Protein AF-A0A6M6E673-F1 (afdb_monomer_lite)

Sequence (115 aa):
MIELLLLYKWWIIGICEATAWIATYFMFRAKIVLKSNVKFRLFGAIAGITGYGPHFGLGIYNYFETQKIDLFLIVIAVILVIGVIFWRQIEGLIEALVNKMHNKKLKKNFYLKKK

Secondary structure (DSSP, 8-state):
-HHHHHHTHHHHHHHHHHHHHHHHHHHHHHHHTS--HHHHHHHHHHHHHHHHHHHHHHHHHHHHHH----HHHHHHHHHHHHHHHHHHHHHHHHHHHHHHHHHHHHHHHHHHHT-

Foldseek 3Di:
DVVVCVVCLVVLQVVLQVLLVVLVVQLLCCCQPVVDPVSNVVSNVSSLCSNLVSVLVVQVVVCVVPVDRDPSNVVSVVVVVCCVVCVVVVSVVSNVVSVVVVVVVVVVVVVVVVD

Structure (mmCIF, N/CA/C/O backbone):
data_AF-A0A6M6E673-F1
#
_entry.id   AF-A0A6M6E673-F1
#
loop_
_atom_site.group_PDB
_atom_site.id
_atom_site.type_symbol
_atom_site.label_atom_id
_atom_site.label_alt_id
_atom_site.label_comp_id
_atom_site.label_asym_id
_atom_site.label_entity_id
_atom_site.label_seq_id
_atom_site.pdbx_PDB_ins_code
_atom_site.Cartn_x
_atom_site.Cartn_y
_atom_site.Cartn_z
_atom_site.occupancy
_atom_site.B_iso_or_equiv
_atom_site.auth_seq_id
_atom_site.auth_comp_id
_atom_site.auth_asym_id
_atom_site.auth_atom_id
_atom_site.pdbx_PDB_model_num
ATOM 1 N N . MET A 1 1 ? -17.699 -17.681 18.443 1.00 54.38 1 MET A N 1
ATOM 2 C CA . MET A 1 1 ? -17.059 -17.415 17.127 1.00 54.38 1 MET A CA 1
ATOM 3 C C . MET A 1 1 ? -16.312 -16.079 17.124 1.00 54.38 1 MET A C 1
ATOM 5 O O . MET A 1 1 ? -15.139 -16.073 16.785 1.00 54.38 1 MET A O 1
ATOM 9 N N . ILE A 1 2 ? -16.937 -14.980 17.571 1.00 61.59 2 ILE A N 1
ATOM 10 C CA . ILE A 1 2 ? -16.304 -13.647 17.683 1.00 61.59 2 ILE A CA 1
ATOM 11 C C . ILE A 1 2 ? -15.242 -13.595 18.804 1.00 61.59 2 ILE A C 1
ATOM 13 O O . ILE A 1 2 ? -14.181 -13.009 18.614 1.00 61.59 2 ILE A O 1
ATOM 17 N N . GLU A 1 3 ? -15.459 -14.295 19.923 1.00 60.56 3 GLU A N 1
ATOM 18 C CA . GLU A 1 3 ? -14.491 -14.372 21.037 1.00 60.56 3 GLU A CA 1
ATOM 19 C C . GLU A 1 3 ? -13.143 -15.001 20.643 1.00 60.56 3 GLU A C 1
ATOM 21 O O . GLU A 1 3 ? -12.090 -14.529 21.061 1.00 60.56 3 GLU A O 1
ATOM 26 N N . LEU A 1 4 ? -13.157 -16.017 19.772 1.00 61.19 4 LEU A N 1
ATOM 27 C CA . LEU A 1 4 ? -11.944 -16.624 19.208 1.00 61.19 4 LEU A CA 1
ATOM 28 C C . LEU A 1 4 ? -11.170 -15.628 18.329 1.00 61.19 4 LEU A C 1
ATOM 30 O O . LEU A 1 4 ? -9.941 -15.597 18.355 1.00 61.19 4 LEU A O 1
ATOM 34 N N . LEU A 1 5 ? -11.887 -14.785 17.580 1.00 61.50 5 LEU A N 1
ATOM 35 C CA . LEU A 1 5 ? -11.299 -13.749 16.730 1.00 61.50 5 LEU A CA 1
ATOM 36 C C . LEU A 1 5 ? -10.634 -12.641 17.563 1.00 61.50 5 LEU A C 1
ATOM 38 O O . LEU A 1 5 ? -9.570 -12.148 17.197 1.00 61.50 5 LEU A O 1
ATOM 42 N N . LEU A 1 6 ? -11.236 -12.282 18.701 1.00 67.62 6 LEU A N 1
ATOM 43 C CA . LEU A 1 6 ? -10.677 -11.330 19.665 1.00 67.62 6 LEU A CA 1
ATOM 44 C C . LEU A 1 6 ? -9.455 -11.894 20.399 1.00 67.62 6 LEU A C 1
ATOM 46 O O . LEU A 1 6 ? -8.481 -11.166 20.587 1.00 67.62 6 LEU A O 1
ATOM 50 N N . LEU A 1 7 ? -9.467 -13.184 20.749 1.00 76.00 7 LEU A N 1
ATOM 51 C CA . LEU A 1 7 ? -8.357 -13.852 21.436 1.00 76.00 7 LEU A CA 1
ATOM 52 C C . LEU A 1 7 ? -7.082 -13.883 20.579 1.00 76.00 7 LEU A C 1
ATOM 54 O O . LEU A 1 7 ? -5.990 -13.586 21.060 1.00 76.00 7 LEU A O 1
ATOM 58 N N . TYR A 1 8 ? -7.224 -14.194 19.289 1.00 81.12 8 TYR A N 1
ATOM 59 C CA . TYR A 1 8 ? -6.104 -14.269 18.344 1.00 81.12 8 TYR A CA 1
ATOM 60 C C . TYR A 1 8 ? -5.887 -12.986 17.538 1.00 81.12 8 TYR A C 1
ATOM 62 O O . TYR A 1 8 ? -5.044 -12.962 16.643 1.00 81.12 8 TYR A O 1
ATOM 70 N N . LYS A 1 9 ? -6.596 -11.900 17.862 1.00 79.06 9 LYS A N 1
ATOM 71 C CA . LYS A 1 9 ? -6.546 -10.616 17.146 1.00 79.06 9 LYS A CA 1
ATOM 72 C C . LYS A 1 9 ? -5.117 -10.158 16.849 1.00 79.06 9 LYS A C 1
ATOM 74 O O . LYS A 1 9 ? -4.798 -9.847 15.707 1.00 79.06 9 LYS A O 1
ATOM 79 N N . TRP A 1 10 ? -4.242 -10.164 17.851 1.00 82.75 10 TRP A N 1
ATOM 80 C CA . TRP A 1 10 ? -2.848 -9.734 17.698 1.00 82.75 10 TRP A CA 1
ATOM 81 C C . TRP A 1 10 ? -2.027 -10.651 16.788 1.00 82.75 10 TRP A C 1
ATOM 83 O O . TRP A 1 10 ? -1.201 -10.166 16.019 1.00 82.75 10 TRP A O 1
ATOM 93 N N . TRP A 1 11 ? -2.292 -11.958 16.821 1.00 86.25 11 TRP A N 1
ATOM 94 C CA . TRP A 1 11 ? -1.652 -12.931 15.936 1.00 86.25 11 TRP A CA 1
ATOM 95 C C . TRP A 1 11 ? -2.094 -12.750 14.487 1.00 86.25 11 TRP A C 1
ATOM 97 O O . TRP A 1 11 ? -1.257 -12.760 13.589 1.00 86.25 11 TRP A O 1
ATOM 107 N N . ILE A 1 12 ? -3.391 -12.525 14.258 1.00 85.31 12 ILE A N 1
ATOM 108 C CA . ILE A 1 12 ? -3.941 -12.267 12.922 1.00 85.31 12 ILE A CA 1
ATOM 109 C C . ILE A 1 12 ? -3.324 -10.992 12.343 1.00 85.31 12 ILE A C 1
ATOM 111 O O . ILE A 1 12 ? -2.818 -11.021 11.225 1.00 85.31 12 ILE A O 1
ATOM 115 N N . ILE A 1 13 ? -3.290 -9.904 13.122 1.00 86.94 13 ILE A N 1
ATOM 116 C CA . ILE A 1 13 ? -2.627 -8.657 12.716 1.00 86.94 13 ILE A CA 1
ATOM 117 C C . ILE A 1 13 ? -1.154 -8.921 12.398 1.00 86.94 13 ILE A C 1
ATOM 119 O O . ILE A 1 13 ? -0.690 -8.532 11.333 1.00 86.94 13 ILE A O 1
ATOM 123 N N . GLY A 1 14 ? -0.427 -9.612 13.280 1.00 86.81 14 GLY A N 1
ATOM 124 C CA . GLY A 1 14 ? 0.998 -9.886 13.091 1.00 86.81 14 GLY A CA 1
ATOM 125 C C . GLY A 1 14 ? 1.298 -10.690 11.823 1.00 86.81 14 GLY A C 1
ATOM 126 O O . GLY A 1 14 ? 2.225 -10.358 11.086 1.00 86.81 14 GLY A O 1
ATOM 127 N N . ILE A 1 15 ? 0.494 -11.714 11.523 1.00 90.19 15 ILE A N 1
ATOM 128 C CA . ILE A 1 15 ? 0.641 -12.527 10.306 1.00 90.19 15 ILE A CA 1
ATOM 129 C C . ILE A 1 15 ? 0.298 -11.707 9.060 1.00 90.19 15 ILE A C 1
ATOM 131 O O . ILE A 1 15 ? 1.014 -11.771 8.057 1.00 90.19 15 ILE A O 1
ATOM 135 N N . CYS A 1 16 ? -0.783 -10.931 9.106 1.00 89.56 16 CYS A N 1
ATOM 136 C CA . CYS A 1 16 ? -1.178 -10.064 8.004 1.00 89.56 16 CYS A CA 1
ATOM 137 C C . CYS A 1 16 ? -0.124 -8.988 7.715 1.00 89.56 16 CYS A C 1
ATOM 139 O O . CYS A 1 16 ? 0.215 -8.775 6.552 1.00 89.56 16 CYS A O 1
ATOM 141 N N . GLU A 1 17 ? 0.458 -8.398 8.756 1.00 91.12 17 GLU A N 1
ATOM 142 C CA . GLU A 1 17 ? 1.535 -7.417 8.655 1.00 91.12 17 GLU A CA 1
ATOM 143 C C . GLU A 1 17 ? 2.793 -8.056 8.056 1.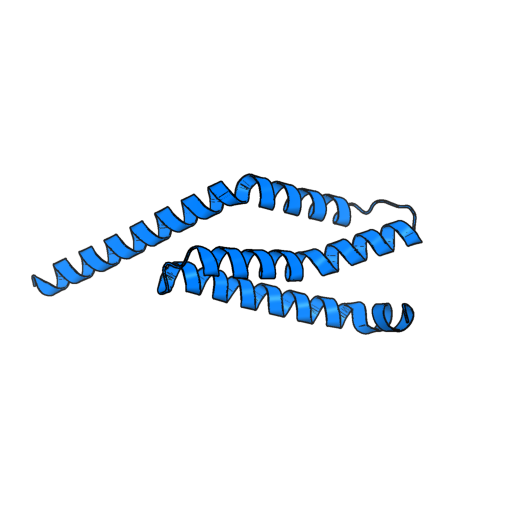00 91.12 17 GLU A C 1
ATOM 145 O O . GLU A 1 17 ? 3.324 -7.576 7.056 1.00 91.12 17 GLU A O 1
ATOM 150 N N . ALA A 1 18 ? 3.226 -9.210 8.574 1.00 93.06 18 ALA A N 1
ATOM 151 C CA . ALA A 1 18 ? 4.349 -9.956 8.006 1.00 93.06 18 ALA A CA 1
ATOM 152 C C . ALA A 1 18 ? 4.120 -10.283 6.518 1.00 93.06 18 ALA A C 1
ATOM 154 O O . ALA A 1 18 ? 5.014 -10.114 5.687 1.00 93.06 18 ALA A O 1
ATOM 155 N N . THR A 1 19 ? 2.898 -10.682 6.161 1.00 91.69 19 THR A N 1
ATOM 156 C CA . THR A 1 19 ? 2.509 -10.951 4.771 1.00 91.69 19 THR A CA 1
ATOM 157 C C . THR A 1 19 ? 2.542 -9.680 3.920 1.00 91.69 19 THR A C 1
ATOM 159 O O . THR A 1 19 ? 3.016 -9.725 2.784 1.00 91.69 19 THR A O 1
ATOM 162 N N . ALA A 1 20 ? 2.114 -8.536 4.460 1.00 92.06 20 ALA A N 1
ATOM 163 C CA . ALA A 1 20 ? 2.167 -7.245 3.781 1.00 92.06 20 ALA A CA 1
ATOM 164 C C . ALA A 1 20 ? 3.612 -6.806 3.496 1.00 92.06 20 ALA A C 1
ATOM 166 O O . ALA A 1 20 ? 3.920 -6.375 2.380 1.00 92.06 20 ALA A O 1
ATOM 167 N N . TRP A 1 21 ? 4.526 -6.989 4.452 1.00 94.56 21 TRP A N 1
ATOM 168 C CA . TRP A 1 21 ? 5.956 -6.726 4.258 1.00 94.56 21 TRP A CA 1
ATOM 169 C C . TRP A 1 21 ? 6.571 -7.636 3.194 1.00 94.56 21 TRP A C 1
ATOM 171 O O . TRP A 1 21 ? 7.289 -7.164 2.307 1.00 94.56 21 TRP A O 1
ATOM 181 N N . ILE A 1 22 ? 6.239 -8.928 3.220 1.00 94.19 22 ILE A N 1
ATOM 182 C CA . ILE A 1 22 ? 6.684 -9.890 2.207 1.00 94.19 22 ILE A CA 1
ATOM 183 C C . ILE A 1 22 ? 6.153 -9.495 0.820 1.00 94.19 22 ILE A C 1
ATOM 185 O O . ILE A 1 22 ? 6.920 -9.429 -0.144 1.00 94.19 22 ILE A O 1
ATOM 189 N N . ALA A 1 23 ? 4.865 -9.171 0.705 1.00 91.38 23 ALA A N 1
ATOM 190 C CA . ALA A 1 23 ? 4.256 -8.718 -0.543 1.00 91.38 23 ALA A CA 1
ATOM 191 C C . ALA A 1 23 ? 4.905 -7.421 -1.053 1.00 91.38 23 ALA A C 1
ATOM 193 O O . ALA A 1 23 ? 5.205 -7.315 -2.241 1.00 91.38 23 ALA A O 1
ATOM 194 N N . THR A 1 24 ? 5.220 -6.478 -0.163 1.00 92.25 24 THR A N 1
ATOM 195 C CA . THR A 1 24 ? 5.931 -5.233 -0.496 1.00 92.25 24 THR A CA 1
ATOM 196 C C . THR A 1 24 ? 7.319 -5.519 -1.068 1.00 92.25 24 THR A C 1
ATOM 198 O O . THR A 1 24 ? 7.699 -4.968 -2.105 1.00 92.25 24 THR A O 1
ATOM 201 N N . TYR A 1 25 ? 8.067 -6.442 -0.461 1.00 92.81 25 TYR A N 1
ATOM 202 C CA . TYR A 1 25 ? 9.351 -6.885 -0.999 1.00 92.81 25 TYR A CA 1
ATOM 203 C C . TYR A 1 25 ? 9.204 -7.485 -2.408 1.00 92.81 25 TYR A C 1
ATOM 205 O O . TYR A 1 25 ? 9.936 -7.107 -3.331 1.00 92.81 25 TYR A O 1
ATOM 213 N N . PHE A 1 26 ? 8.230 -8.378 -2.616 1.00 91.19 26 PHE A N 1
ATOM 214 C CA . PHE A 1 26 ? 7.974 -8.980 -3.928 1.00 91.19 26 PHE A CA 1
ATOM 215 C C . PHE A 1 26 ? 7.488 -7.972 -4.969 1.00 91.19 26 PHE A C 1
ATOM 217 O O . PHE A 1 26 ? 7.893 -8.067 -6.129 1.00 91.19 26 PHE A O 1
ATOM 224 N N . MET A 1 27 ? 6.694 -6.980 -4.565 1.00 91.31 27 MET A N 1
ATOM 225 C CA . MET A 1 27 ? 6.270 -5.862 -5.401 1.00 91.31 27 MET A CA 1
ATOM 226 C C . MET A 1 27 ? 7.496 -5.134 -5.969 1.00 91.31 27 MET A C 1
ATOM 228 O O . MET A 1 27 ? 7.665 -5.053 -7.191 1.00 91.31 27 MET A O 1
ATOM 232 N N . PHE A 1 28 ? 8.405 -4.669 -5.106 1.00 89.00 28 PHE A N 1
ATOM 233 C CA . PHE A 1 28 ? 9.616 -3.976 -5.555 1.00 89.00 28 PHE A CA 1
ATOM 234 C C . PHE A 1 28 ? 10.538 -4.884 -6.368 1.00 89.00 28 PHE A C 1
ATOM 236 O O . PHE A 1 28 ? 11.051 -4.466 -7.410 1.00 89.00 28 PHE A O 1
ATOM 243 N N . ARG A 1 29 ? 10.701 -6.150 -5.968 1.00 88.75 29 ARG A N 1
ATOM 244 C CA . ARG A 1 29 ? 11.488 -7.130 -6.728 1.00 88.75 29 ARG A CA 1
ATOM 245 C C . ARG A 1 29 ? 10.921 -7.338 -8.132 1.00 88.75 29 ARG A C 1
ATOM 247 O O . ARG A 1 29 ? 11.682 -7.376 -9.098 1.00 88.75 29 ARG A O 1
ATOM 254 N N . ALA A 1 30 ? 9.601 -7.417 -8.275 1.00 88.25 30 ALA A N 1
ATOM 255 C CA . ALA A 1 30 ? 8.942 -7.573 -9.566 1.00 88.25 30 ALA A CA 1
ATOM 256 C C . ALA A 1 30 ? 9.157 -6.365 -10.487 1.00 88.25 30 ALA A C 1
ATOM 258 O O . ALA A 1 30 ? 9.394 -6.542 -11.684 1.00 88.25 30 ALA A O 1
ATOM 259 N N . LYS A 1 31 ? 9.135 -5.145 -9.950 1.00 86.44 31 LYS A N 1
ATOM 260 C CA . LYS A 1 31 ? 9.346 -3.939 -10.759 1.00 86.44 31 LYS A CA 1
ATOM 261 C C . LYS A 1 31 ? 10.818 -3.717 -11.106 1.00 86.44 31 LYS A C 1
ATOM 263 O O . LYS A 1 31 ? 11.128 -3.428 -12.257 1.00 86.44 31 LYS A O 1
ATOM 268 N N . ILE A 1 32 ? 11.727 -3.897 -10.147 1.00 85.62 32 ILE A N 1
ATOM 269 C CA . ILE A 1 32 ? 13.162 -3.634 -10.335 1.00 85.62 32 ILE A CA 1
ATOM 270 C C . ILE A 1 32 ? 13.831 -4.731 -11.174 1.00 85.62 32 ILE A C 1
ATOM 272 O O . ILE A 1 32 ? 14.628 -4.423 -12.060 1.00 85.62 32 ILE A O 1
ATOM 276 N N . VAL A 1 33 ? 13.528 -6.004 -10.899 1.00 84.25 33 VAL A N 1
ATOM 277 C CA . VAL A 1 33 ? 14.211 -7.149 -11.529 1.00 84.25 33 VAL A CA 1
ATOM 278 C C . VAL A 1 33 ? 13.458 -7.639 -12.760 1.00 84.25 33 VAL A C 1
ATOM 280 O O . VAL A 1 33 ? 14.059 -7.826 -13.812 1.00 84.25 33 VAL A O 1
ATOM 283 N N . LEU A 1 34 ? 12.144 -7.844 -12.636 1.00 80.69 34 LEU A N 1
ATOM 284 C CA . LEU A 1 34 ? 11.331 -8.483 -13.678 1.00 80.69 34 LEU A CA 1
ATOM 285 C C . LEU A 1 34 ? 10.672 -7.477 -14.637 1.00 80.69 34 LEU A C 1
ATOM 287 O O . LEU A 1 34 ? 10.068 -7.906 -15.615 1.00 80.69 34 LEU A O 1
ATOM 291 N N . LYS A 1 35 ? 10.745 -6.164 -14.354 1.00 81.81 35 LYS A N 1
ATOM 292 C CA . LYS A 1 35 ? 10.057 -5.083 -15.093 1.00 81.81 35 LYS A CA 1
ATOM 293 C C . LYS A 1 35 ? 8.565 -5.356 -15.344 1.00 81.81 35 LYS A C 1
ATOM 295 O O . LYS A 1 35 ? 7.991 -4.874 -16.315 1.00 81.81 35 LYS A O 1
ATOM 300 N N . SER A 1 36 ? 7.920 -6.145 -14.483 1.00 82.00 36 SER A N 1
ATOM 301 C CA . SER A 1 36 ? 6.528 -6.546 -14.692 1.00 82.00 36 SER A CA 1
ATOM 302 C C . SER A 1 36 ? 5.578 -5.613 -13.952 1.00 82.00 36 SER A C 1
ATOM 304 O O . SER A 1 36 ? 5.477 -5.659 -12.725 1.00 82.00 36 SER A O 1
ATOM 306 N N . ASN A 1 37 ? 4.839 -4.808 -14.718 1.00 83.31 37 ASN A N 1
ATOM 307 C CA . ASN A 1 37 ? 3.812 -3.901 -14.195 1.00 83.31 37 ASN A CA 1
ATOM 308 C C . ASN A 1 37 ? 2.617 -4.672 -13.612 1.00 83.31 37 ASN A C 1
ATOM 310 O O . ASN A 1 37 ? 2.088 -4.300 -12.569 1.00 83.31 37 ASN A O 1
ATOM 314 N N . VAL A 1 38 ? 2.249 -5.805 -14.220 1.00 86.44 38 VAL A N 1
ATOM 315 C CA . VAL A 1 38 ? 1.156 -6.664 -13.732 1.00 86.44 38 VAL A CA 1
ATOM 316 C C . VAL A 1 38 ? 1.473 -7.233 -12.347 1.00 86.44 38 VAL A C 1
ATOM 318 O O . VAL A 1 38 ? 0.666 -7.107 -11.430 1.00 86.44 38 VAL A O 1
ATOM 321 N N . LYS A 1 39 ? 2.671 -7.807 -12.160 1.00 86.88 39 LYS A N 1
ATOM 322 C CA . LYS A 1 39 ? 3.077 -8.372 -10.862 1.00 86.88 39 LYS A CA 1
ATOM 323 C C . LYS A 1 39 ? 3.251 -7.284 -9.802 1.00 86.88 39 LYS A C 1
ATOM 325 O O . LYS A 1 39 ? 2.873 -7.501 -8.658 1.00 86.88 39 LYS A O 1
ATOM 330 N N . PHE A 1 40 ? 3.771 -6.115 -10.182 1.00 88.75 40 PHE A N 1
ATOM 331 C CA . PHE A 1 40 ? 3.871 -4.959 -9.289 1.00 88.75 40 PHE A CA 1
ATOM 332 C C . PHE A 1 40 ? 2.496 -4.547 -8.740 1.00 88.75 40 PHE A C 1
ATOM 334 O O . PHE A 1 40 ? 2.333 -4.437 -7.529 1.00 88.75 40 PHE A O 1
ATOM 341 N N . ARG A 1 41 ? 1.484 -4.414 -9.607 1.00 89.25 41 ARG A N 1
ATOM 342 C CA . ARG A 1 41 ? 0.113 -4.082 -9.183 1.00 89.25 41 ARG A CA 1
ATOM 343 C C . ARG A 1 41 ? -0.515 -5.164 -8.314 1.00 89.25 41 ARG A C 1
ATOM 345 O O . ARG A 1 41 ? -1.126 -4.834 -7.305 1.00 89.25 41 ARG A O 1
ATOM 352 N N . LEU A 1 42 ? -0.339 -6.436 -8.677 1.00 92.19 42 LEU A N 1
ATOM 353 C CA . LEU A 1 42 ? -0.883 -7.558 -7.911 1.00 92.19 42 LEU A CA 1
ATOM 354 C C . LEU A 1 42 ? -0.325 -7.584 -6.482 1.00 92.19 42 LEU A C 1
ATOM 356 O O . LEU A 1 42 ? -1.092 -7.599 -5.524 1.00 92.19 42 LEU A O 1
ATOM 360 N N . PHE A 1 43 ? 1.001 -7.543 -6.328 1.00 90.62 43 PHE A N 1
ATOM 361 C CA . PHE A 1 43 ? 1.626 -7.554 -5.004 1.00 90.62 43 PHE A CA 1
ATOM 362 C C . PHE A 1 43 ? 1.368 -6.266 -4.217 1.00 90.62 43 PHE A C 1
ATOM 364 O O . PHE A 1 43 ? 1.228 -6.332 -3.001 1.00 90.62 43 PHE A O 1
ATOM 371 N N . GLY A 1 44 ? 1.246 -5.121 -4.893 1.00 89.50 44 GLY A N 1
ATOM 372 C CA . GLY A 1 44 ? 0.838 -3.867 -4.261 1.00 89.50 44 GLY A CA 1
ATOM 373 C C . GLY A 1 44 ? -0.582 -3.923 -3.695 1.00 89.50 44 GLY A C 1
ATOM 374 O O . GLY A 1 44 ? -0.803 -3.518 -2.557 1.00 89.50 44 GLY A O 1
ATOM 375 N N . ALA A 1 45 ? -1.530 -4.493 -4.445 1.00 90.06 45 ALA A N 1
ATOM 376 C CA . ALA A 1 45 ? -2.895 -4.700 -3.967 1.00 90.06 45 ALA A CA 1
ATOM 377 C C . ALA A 1 45 ? -2.935 -5.664 -2.771 1.00 90.06 45 ALA A C 1
ATOM 379 O O . ALA A 1 45 ? -3.590 -5.366 -1.775 1.00 90.06 45 ALA A O 1
ATOM 380 N N . ILE A 1 46 ? -2.192 -6.777 -2.838 1.00 91.81 46 ILE A N 1
ATOM 381 C CA . ILE A 1 46 ? -2.076 -7.726 -1.721 1.00 91.81 46 ILE A CA 1
ATOM 382 C C . ILE A 1 46 ? -1.525 -7.014 -0.484 1.00 91.81 46 ILE A C 1
ATOM 384 O O . ILE A 1 46 ? -2.162 -7.079 0.559 1.00 91.81 46 ILE A O 1
ATOM 388 N N . ALA A 1 47 ? -0.411 -6.285 -0.610 1.00 91.12 47 ALA A N 1
ATOM 389 C CA . ALA A 1 47 ? 0.203 -5.560 0.501 1.00 91.12 47 ALA A CA 1
ATOM 390 C C . ALA A 1 47 ? -0.752 -4.534 1.132 1.00 91.12 47 ALA A C 1
ATOM 392 O O . ALA A 1 47 ? -0.833 -4.448 2.354 1.00 91.12 47 ALA A O 1
ATOM 393 N N . GLY A 1 48 ? -1.512 -3.799 0.315 1.00 88.75 48 GLY A N 1
ATOM 394 C CA . GLY A 1 48 ? -2.513 -2.853 0.806 1.00 88.75 48 GLY A CA 1
ATOM 395 C C . GLY A 1 48 ? -3.653 -3.536 1.566 1.00 88.75 48 GLY A C 1
ATOM 396 O O . GLY A 1 48 ? -4.015 -3.097 2.656 1.00 88.75 48 GLY A O 1
ATOM 397 N N . ILE A 1 49 ? -4.191 -4.635 1.027 1.00 89.81 49 ILE A N 1
ATOM 398 C CA . ILE A 1 49 ? -5.297 -5.376 1.651 1.00 89.81 49 ILE A CA 1
ATOM 399 C C . ILE A 1 49 ? -4.840 -6.052 2.944 1.00 89.81 49 ILE A C 1
ATOM 401 O O . ILE A 1 49 ? -5.522 -5.937 3.956 1.00 89.81 49 ILE A O 1
ATOM 405 N N . THR A 1 50 ? -3.699 -6.743 2.945 1.00 90.81 50 THR A N 1
ATOM 406 C CA . THR A 1 50 ? -3.220 -7.439 4.147 1.0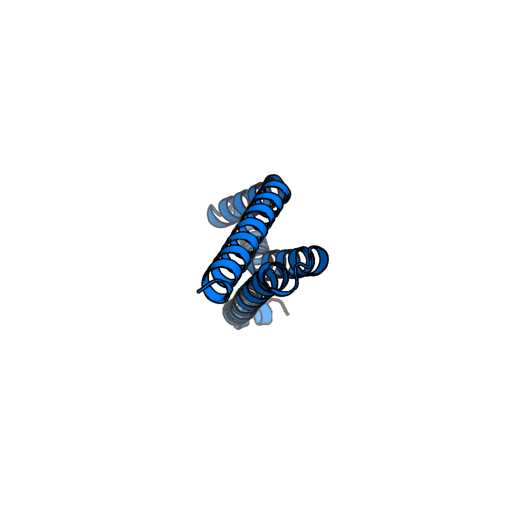0 90.81 50 THR A CA 1
ATOM 407 C C . THR A 1 50 ? -2.656 -6.482 5.186 1.00 90.81 50 THR A C 1
ATOM 409 O O . THR A 1 50 ? -2.820 -6.748 6.366 1.00 90.81 50 THR A O 1
ATOM 412 N N . GLY A 1 51 ? -2.040 -5.370 4.781 1.00 88.50 51 GLY A N 1
ATOM 413 C CA . GLY A 1 51 ? -1.536 -4.367 5.719 1.00 88.50 51 GLY A CA 1
ATOM 414 C C . GLY A 1 51 ? -2.681 -3.603 6.375 1.00 88.50 51 GLY A C 1
ATOM 415 O O . GLY A 1 51 ? -2.849 -3.636 7.585 1.00 88.50 51 GLY A O 1
ATOM 416 N N . TYR A 1 52 ? -3.544 -2.960 5.586 1.00 88.12 52 TYR A N 1
ATOM 417 C CA . TYR A 1 52 ? -4.562 -2.058 6.136 1.00 88.12 52 TYR A CA 1
ATOM 418 C C . TYR A 1 52 ? -5.909 -2.724 6.423 1.00 88.12 52 TYR A C 1
ATOM 420 O O . TYR A 1 52 ? -6.656 -2.229 7.265 1.00 88.12 52 TYR A O 1
ATOM 428 N N . GLY A 1 53 ? -6.241 -3.835 5.761 1.00 87.00 53 GLY A N 1
ATOM 429 C CA . GLY A 1 53 ? -7.529 -4.520 5.912 1.00 87.00 53 GLY A CA 1
ATOM 430 C C . GLY A 1 53 ? -7.832 -4.966 7.347 1.00 87.00 53 GLY A C 1
ATOM 431 O O . GLY A 1 53 ? -8.896 -4.608 7.857 1.00 87.00 53 GLY A O 1
ATOM 432 N N . PRO A 1 54 ? -6.922 -5.675 8.045 1.00 86.38 54 PRO A N 1
ATOM 433 C CA . PRO A 1 54 ? -7.136 -6.075 9.436 1.00 86.38 54 PRO A CA 1
ATOM 434 C C . PRO A 1 54 ? -7.284 -4.873 10.373 1.00 86.38 54 PRO A C 1
ATOM 436 O O . PRO A 1 54 ? -8.163 -4.869 11.233 1.00 86.38 54 PRO A O 1
ATOM 439 N N . HIS A 1 55 ? -6.469 -3.829 10.187 1.00 84.75 55 HIS A N 1
ATOM 440 C CA . HIS A 1 55 ? -6.550 -2.610 10.995 1.00 84.75 55 HIS A CA 1
ATOM 441 C C . HIS A 1 55 ? -7.869 -1.864 10.783 1.00 84.75 55 HIS A C 1
ATOM 443 O O . HIS A 1 55 ? -8.497 -1.431 11.748 1.00 84.75 55 HIS A O 1
ATOM 449 N N . PHE A 1 56 ? -8.322 -1.765 9.535 1.00 86.19 56 PHE A N 1
ATOM 450 C CA . PHE A 1 56 ? -9.587 -1.131 9.190 1.00 86.19 56 PHE A CA 1
ATOM 451 C C . PHE A 1 56 ? -10.784 -1.929 9.725 1.00 86.19 56 PHE A C 1
ATOM 453 O O . PHE A 1 56 ? -11.681 -1.354 10.339 1.00 86.19 56 PHE A O 1
ATOM 460 N N . GLY A 1 57 ? -10.765 -3.259 9.584 1.00 85.25 57 GLY A N 1
ATOM 461 C CA . GLY A 1 57 ? -11.798 -4.143 10.128 1.00 85.25 57 GLY A CA 1
ATOM 462 C C . GLY A 1 57 ? -11.915 -4.052 11.652 1.00 85.25 57 GLY A C 1
ATOM 463 O O . GLY A 1 57 ? -13.020 -3.997 12.186 1.00 85.25 57 GLY A O 1
ATOM 464 N N . LEU A 1 58 ? -10.786 -3.950 12.356 1.00 83.81 58 LEU A N 1
ATOM 465 C CA . LEU A 1 58 ? -10.771 -3.750 13.806 1.00 83.81 58 LEU A CA 1
ATOM 466 C C . LEU A 1 58 ? -11.283 -2.375 14.225 1.00 83.81 58 LEU A C 1
ATOM 468 O O . LEU A 1 58 ? -11.983 -2.278 15.230 1.00 83.81 58 LEU A O 1
ATOM 472 N N . GLY A 1 59 ? -10.961 -1.328 13.466 1.00 84.06 59 GLY A N 1
ATOM 473 C CA . GLY A 1 59 ? -11.496 0.006 13.716 1.00 84.06 59 GLY A CA 1
ATOM 474 C C . GLY A 1 59 ? -13.013 0.069 13.508 1.00 84.06 59 GLY A C 1
ATOM 475 O O . GLY A 1 59 ? -13.710 0.660 14.328 1.00 84.06 59 GLY A O 1
ATOM 476 N N . ILE A 1 60 ? -13.539 -0.608 12.480 1.00 84.94 60 ILE A N 1
ATOM 477 C CA . ILE A 1 60 ? -14.988 -0.746 12.264 1.00 84.94 60 ILE A CA 1
ATOM 478 C C . ILE A 1 60 ? -15.638 -1.511 13.418 1.00 84.94 60 ILE A C 1
ATOM 480 O O . ILE A 1 60 ? -16.649 -1.064 13.951 1.00 84.94 60 ILE A O 1
ATOM 484 N N . TYR A 1 61 ? -15.062 -2.646 13.823 1.00 84.56 61 TYR A N 1
ATOM 485 C CA . TYR A 1 61 ? -15.580 -3.426 14.947 1.00 84.56 61 TYR A CA 1
ATOM 486 C C . TYR A 1 61 ? -15.647 -2.581 16.229 1.00 84.56 61 TYR A C 1
ATOM 488 O O . TYR A 1 61 ? -16.688 -2.527 16.881 1.00 84.56 61 TYR A O 1
ATOM 496 N N . ASN A 1 62 ? -14.577 -1.840 16.533 1.00 83.81 62 ASN A N 1
ATOM 497 C CA . ASN A 1 62 ? -14.528 -0.956 17.695 1.00 83.81 62 ASN A CA 1
ATOM 498 C C . ASN A 1 62 ? -15.580 0.166 17.619 1.00 83.81 62 ASN A C 1
ATOM 500 O O . ASN A 1 62 ? -16.185 0.512 18.632 1.00 83.81 62 ASN A O 1
ATOM 504 N N . TYR A 1 63 ? -15.842 0.705 16.423 1.00 84.69 63 TYR A N 1
ATOM 505 C CA . TYR A 1 63 ? -16.903 1.691 16.207 1.00 84.69 63 TYR A CA 1
ATOM 506 C C . TYR A 1 63 ? -18.293 1.116 16.500 1.00 84.69 63 TYR A C 1
ATOM 508 O O . TYR A 1 63 ? -19.090 1.774 17.162 1.00 84.69 63 TYR A O 1
ATOM 516 N N . PHE A 1 64 ? -18.586 -0.113 16.064 1.00 84.31 64 PHE A N 1
ATOM 517 C CA . PHE A 1 64 ? -19.867 -0.757 16.371 1.00 84.31 64 PHE A CA 1
ATOM 518 C C . PHE A 1 64 ? -20.045 -1.034 17.868 1.00 84.31 64 PHE A C 1
ATOM 520 O O . PHE A 1 64 ? -21.159 -0.914 18.371 1.00 84.31 64 PHE A O 1
ATOM 527 N N . GLU A 1 65 ? -18.967 -1.370 18.577 1.00 83.94 65 GLU A N 1
ATOM 528 C CA . GLU A 1 65 ? -19.016 -1.682 20.009 1.00 83.94 65 GLU A CA 1
ATOM 529 C C . GLU A 1 65 ? -19.112 -0.423 20.889 1.00 83.94 65 GLU A C 1
ATOM 531 O O . GLU A 1 65 ? -19.868 -0.397 21.858 1.00 83.94 65 GLU A O 1
ATOM 536 N N . THR A 1 66 ? -18.386 0.647 20.549 1.00 84.81 66 THR A N 1
ATOM 537 C CA . THR A 1 66 ? -18.292 1.859 21.389 1.00 84.81 66 THR A CA 1
ATOM 538 C C . THR A 1 66 ? -19.097 3.056 20.880 1.00 84.81 66 THR A C 1
ATOM 540 O O . THR A 1 66 ? -19.206 4.055 21.590 1.00 84.81 66 THR A O 1
ATOM 543 N N . GLN A 1 67 ? -19.626 2.992 19.653 1.00 83.69 67 GLN A N 1
ATOM 544 C CA . GLN A 1 67 ? -20.243 4.103 18.908 1.00 83.69 67 GLN A CA 1
ATOM 545 C C . GLN A 1 67 ? -19.376 5.368 18.791 1.00 83.69 67 GLN A C 1
ATOM 547 O O . GLN A 1 67 ? -19.865 6.449 18.456 1.00 83.69 67 GLN A O 1
ATOM 552 N N . LYS A 1 68 ? -18.068 5.250 19.036 1.00 82.00 68 LYS A N 1
ATOM 553 C CA . LYS A 1 68 ? -17.108 6.350 18.943 1.00 82.00 68 LYS A CA 1
ATOM 554 C C . LYS A 1 68 ? -16.209 6.141 17.740 1.00 82.00 68 LYS A C 1
ATOM 556 O O . LYS A 1 68 ? -15.622 5.077 17.565 1.00 82.00 68 LYS A O 1
ATOM 561 N N . ILE A 1 69 ? -16.099 7.172 16.906 1.00 78.06 69 ILE A N 1
ATOM 562 C CA . ILE A 1 69 ? -15.152 7.163 15.793 1.00 78.06 69 ILE A CA 1
ATOM 563 C C . ILE A 1 69 ? -13.765 7.415 16.373 1.00 78.06 69 ILE A C 1
ATOM 565 O O . ILE A 1 69 ? -13.491 8.489 16.906 1.00 78.06 69 ILE A O 1
ATOM 569 N N . ASP A 1 70 ? -12.901 6.412 16.270 1.00 83.00 70 ASP A N 1
ATOM 570 C CA . ASP A 1 70 ? -11.504 6.536 16.661 1.00 83.00 70 ASP A CA 1
ATOM 571 C C . ASP A 1 70 ? -10.741 7.373 15.623 1.00 83.00 70 ASP A C 1
ATOM 573 O O . ASP A 1 70 ? -10.888 7.179 14.410 1.00 83.00 70 ASP A O 1
ATOM 577 N N . LEU A 1 71 ? -9.882 8.276 16.098 1.00 85.19 71 LEU A N 1
ATOM 578 C CA . LEU A 1 71 ? -8.955 9.028 15.256 1.00 85.19 71 LEU A CA 1
ATOM 579 C C . LEU A 1 71 ? -8.111 8.076 14.396 1.00 85.19 71 LEU A C 1
ATOM 581 O O . LEU A 1 71 ? -7.838 8.371 13.234 1.00 85.19 71 LEU A O 1
ATOM 585 N N . PHE A 1 72 ? -7.755 6.906 14.932 1.00 82.88 72 PHE A N 1
ATOM 586 C CA . PHE A 1 72 ? -6.998 5.892 14.204 1.00 82.88 72 PHE A CA 1
ATOM 587 C C . PHE A 1 72 ? -7.735 5.381 12.954 1.00 82.88 72 PHE A C 1
ATOM 589 O O . PHE A 1 72 ? -7.130 5.259 11.886 1.00 82.88 72 PHE A O 1
ATOM 596 N N . LEU A 1 73 ? -9.051 5.152 13.048 1.00 86.31 73 LEU A N 1
ATOM 597 C CA . LEU A 1 73 ? -9.874 4.720 11.913 1.00 86.31 73 LEU A CA 1
ATOM 598 C C . LEU A 1 73 ? -9.921 5.801 10.823 1.00 86.31 73 LEU A C 1
ATOM 600 O O . LEU A 1 73 ? -9.792 5.487 9.639 1.00 86.31 73 LEU A O 1
ATOM 604 N N . ILE A 1 74 ? -10.050 7.070 11.223 1.00 88.94 74 ILE A N 1
ATOM 605 C CA . ILE A 1 74 ? -10.043 8.215 10.300 1.00 88.94 74 ILE A CA 1
ATOM 606 C C . ILE A 1 74 ? -8.696 8.308 9.579 1.00 88.94 74 ILE A C 1
ATOM 608 O O . ILE A 1 74 ? -8.659 8.436 8.357 1.00 88.94 74 ILE A O 1
ATOM 612 N N . VAL A 1 75 ? -7.587 8.203 10.312 1.00 90.19 75 VAL A N 1
ATOM 613 C CA . VAL A 1 75 ? -6.237 8.275 9.737 1.00 90.19 75 VAL A CA 1
ATOM 614 C C . VAL A 1 75 ? -6.015 7.157 8.717 1.00 90.19 75 VAL A C 1
ATOM 616 O O . VAL A 1 75 ? -5.541 7.434 7.615 1.00 90.19 75 VAL A O 1
ATOM 619 N N . ILE A 1 76 ? -6.409 5.916 9.023 1.00 88.44 76 ILE A N 1
ATOM 620 C CA . ILE A 1 76 ? -6.300 4.800 8.068 1.00 88.44 76 ILE A CA 1
ATOM 621 C C . ILE A 1 76 ? -7.156 5.051 6.828 1.00 88.44 76 ILE A C 1
ATOM 623 O O . ILE A 1 76 ? -6.679 4.850 5.711 1.00 88.44 76 ILE A O 1
ATOM 627 N N . ALA A 1 77 ? -8.397 5.509 7.003 1.00 88.62 77 ALA A N 1
ATOM 628 C CA . ALA A 1 77 ? -9.279 5.814 5.882 1.00 88.62 77 ALA A CA 1
ATOM 629 C C . ALA A 1 77 ? -8.659 6.877 4.959 1.00 88.62 77 ALA A C 1
ATOM 631 O O . ALA A 1 77 ? -8.634 6.702 3.741 1.00 88.62 77 ALA A O 1
ATOM 632 N N . VAL A 1 78 ? -8.087 7.939 5.533 1.00 92.06 78 VAL A N 1
ATOM 633 C CA . VAL A 1 78 ? -7.396 8.995 4.780 1.00 92.06 78 VAL A CA 1
ATOM 634 C C . VAL A 1 78 ? -6.173 8.442 4.044 1.00 92.06 78 VAL A C 1
ATOM 636 O O . VAL A 1 78 ? -6.013 8.716 2.855 1.00 92.06 78 VAL A O 1
ATOM 639 N N . ILE A 1 79 ? -5.342 7.624 4.699 1.00 89.50 79 ILE A N 1
ATOM 640 C CA . ILE A 1 79 ? -4.171 6.990 4.070 1.00 89.50 79 ILE A CA 1
ATOM 641 C C . ILE A 1 79 ? -4.594 6.108 2.891 1.00 89.50 79 ILE A C 1
ATOM 643 O O . ILE A 1 79 ? -3.970 6.174 1.834 1.00 89.50 79 ILE A O 1
ATOM 647 N N . LEU A 1 80 ? -5.661 5.320 3.038 1.00 88.31 80 LEU A N 1
ATOM 648 C CA . LEU A 1 80 ? -6.180 4.470 1.967 1.00 88.31 80 LEU A CA 1
ATOM 649 C C . LEU A 1 80 ? -6.685 5.296 0.781 1.00 88.31 80 LEU A C 1
ATOM 651 O O . LEU A 1 80 ? -6.334 5.004 -0.362 1.00 88.31 80 LEU A O 1
ATOM 655 N N . VAL A 1 81 ? -7.456 6.355 1.038 1.00 91.38 81 VAL A N 1
ATOM 656 C CA . VAL A 1 81 ? -7.975 7.243 -0.012 1.00 91.38 81 VAL A CA 1
ATOM 657 C C . VAL A 1 81 ? -6.831 7.931 -0.755 1.00 91.38 81 VAL A C 1
ATOM 659 O O . VAL A 1 81 ? -6.780 7.884 -1.985 1.00 91.38 8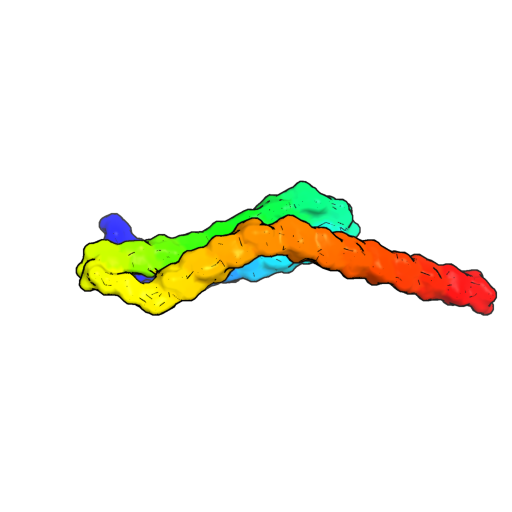1 VAL A O 1
ATOM 662 N N . ILE A 1 82 ? -5.871 8.513 -0.031 1.00 90.94 82 ILE A N 1
ATOM 663 C CA . ILE A 1 82 ? -4.687 9.143 -0.630 1.00 90.94 82 ILE A CA 1
ATOM 664 C C . ILE A 1 82 ? -3.877 8.103 -1.410 1.00 90.94 82 ILE A C 1
ATOM 666 O O . ILE A 1 82 ? -3.508 8.348 -2.555 1.00 90.94 82 ILE A O 1
ATOM 670 N N . GLY A 1 83 ? -3.647 6.921 -0.841 1.00 86.81 83 GLY A N 1
ATOM 671 C CA . GLY A 1 83 ? -2.920 5.838 -1.499 1.00 86.81 83 GLY A CA 1
ATOM 672 C C . GLY A 1 83 ? -3.538 5.451 -2.843 1.00 86.81 83 GLY A C 1
ATOM 673 O O . GLY A 1 83 ? -2.814 5.289 -3.824 1.00 86.81 83 GLY A O 1
ATOM 674 N N . VAL A 1 84 ? -4.870 5.381 -2.917 1.00 87.69 84 VAL A N 1
ATOM 675 C CA . VAL A 1 84 ? -5.604 5.083 -4.156 1.00 87.69 84 VAL A CA 1
ATOM 676 C C . VAL A 1 84 ? -5.525 6.240 -5.157 1.00 87.69 84 VAL A C 1
ATOM 678 O O . VAL A 1 84 ? -5.243 6.003 -6.333 1.00 87.69 84 VAL A O 1
ATOM 681 N N . ILE A 1 85 ? -5.715 7.487 -4.714 1.00 92.31 85 ILE A N 1
ATOM 682 C CA . ILE A 1 85 ? -5.651 8.677 -5.584 1.00 92.31 85 ILE A CA 1
ATOM 683 C C . ILE A 1 85 ? -4.257 8.823 -6.207 1.00 92.31 85 ILE A C 1
ATOM 685 O O . ILE A 1 85 ? -4.114 9.012 -7.417 1.00 92.31 85 ILE A O 1
ATOM 689 N N . PHE A 1 86 ? -3.216 8.701 -5.386 1.00 91.19 86 PHE A N 1
ATOM 690 C CA . PHE A 1 86 ? -1.829 8.902 -5.794 1.00 91.19 86 PHE A CA 1
ATOM 691 C C . PHE A 1 86 ? -1.193 7.646 -6.411 1.00 91.19 86 PHE A C 1
ATOM 693 O O . PHE A 1 86 ? -0.068 7.718 -6.911 1.00 91.19 86 PHE A O 1
ATOM 700 N N . TRP A 1 87 ? -1.905 6.513 -6.463 1.00 87.06 87 TRP A N 1
ATOM 701 C CA . TRP A 1 87 ? -1.376 5.232 -6.944 1.00 87.06 87 TRP A CA 1
ATOM 702 C C . TRP A 1 87 ? -0.712 5.333 -8.322 1.00 87.06 87 TRP A C 1
ATOM 704 O O . TRP A 1 87 ? 0.425 4.903 -8.513 1.00 87.06 87 TRP A O 1
ATOM 714 N N . ARG A 1 88 ? -1.394 5.960 -9.292 1.00 87.31 88 ARG A N 1
ATOM 715 C CA . ARG A 1 88 ? -0.880 6.098 -10.668 1.00 87.31 88 ARG A CA 1
ATOM 716 C C . ARG A 1 88 ? 0.359 6.991 -10.743 1.00 87.31 88 ARG A C 1
ATOM 718 O O . ARG A 1 88 ? 1.249 6.734 -11.550 1.00 87.31 88 ARG A O 1
ATOM 725 N N . GLN A 1 89 ? 0.417 8.029 -9.910 1.00 90.44 89 GLN A N 1
ATOM 726 C CA . GLN A 1 89 ? 1.560 8.941 -9.854 1.00 90.44 89 GLN A CA 1
ATOM 727 C C . GLN A 1 89 ? 2.779 8.232 -9.257 1.00 90.44 89 GLN A C 1
ATOM 729 O O . GLN A 1 89 ? 3.867 8.286 -9.830 1.00 90.44 89 GLN A O 1
ATOM 734 N N . ILE A 1 90 ? 2.580 7.495 -8.161 1.00 87.56 90 ILE A N 1
ATOM 735 C CA . ILE A 1 90 ? 3.617 6.675 -7.527 1.00 87.56 90 ILE A CA 1
ATOM 736 C C . ILE A 1 90 ? 4.133 5.613 -8.507 1.00 87.56 90 ILE A C 1
ATOM 738 O O . ILE A 1 90 ? 5.345 5.458 -8.663 1.00 87.56 90 ILE A O 1
ATOM 742 N N . GLU A 1 91 ? 3.240 4.920 -9.220 1.00 86.88 91 GLU A N 1
ATOM 743 C CA . GLU A 1 91 ? 3.621 3.910 -10.214 1.00 86.88 91 GLU A CA 1
ATOM 744 C C . GLU A 1 91 ? 4.524 4.498 -11.314 1.00 86.88 91 GLU A C 1
ATOM 746 O O . GLU A 1 91 ? 5.564 3.913 -11.634 1.00 86.88 91 GLU A O 1
ATOM 751 N N . GLY A 1 92 ? 4.174 5.678 -11.840 1.00 87.56 92 GLY A N 1
ATOM 752 C CA . GLY A 1 92 ? 4.972 6.382 -12.847 1.00 87.56 92 GLY A CA 1
ATOM 753 C C . GLY A 1 92 ? 6.340 6.840 -12.327 1.00 87.56 92 GLY A C 1
ATOM 754 O O . GLY A 1 92 ? 7.353 6.668 -13.010 1.00 87.56 92 GLY A O 1
ATOM 755 N N . LEU A 1 93 ? 6.404 7.357 -11.095 1.00 89.94 93 LEU A N 1
ATOM 756 C CA . LEU A 1 93 ? 7.666 7.740 -10.452 1.00 89.94 93 LEU A CA 1
ATOM 757 C C . LEU A 1 93 ? 8.599 6.536 -10.273 1.00 89.94 93 LEU A C 1
ATOM 759 O O . LEU A 1 93 ? 9.791 6.619 -10.580 1.00 89.94 93 LEU A O 1
ATOM 763 N N . ILE A 1 94 ? 8.060 5.400 -9.824 1.00 88.56 94 ILE A N 1
ATOM 764 C CA . ILE A 1 94 ? 8.830 4.164 -9.652 1.00 88.56 94 ILE A CA 1
ATOM 765 C C . ILE A 1 94 ? 9.352 3.666 -11.005 1.00 88.56 94 ILE A C 1
ATOM 767 O O . ILE A 1 94 ? 10.505 3.248 -11.109 1.00 88.56 94 ILE A O 1
ATOM 771 N N . GLU A 1 95 ? 8.543 3.731 -12.060 1.00 88.75 95 GLU A N 1
ATOM 772 C CA . GLU A 1 95 ? 8.961 3.329 -13.404 1.00 88.75 95 GLU A CA 1
ATOM 773 C C . GLU A 1 95 ? 10.095 4.205 -13.952 1.00 88.75 95 GLU A C 1
ATOM 775 O O . GLU A 1 95 ? 11.103 3.684 -14.442 1.00 88.75 95 GLU A O 1
ATOM 780 N N . ALA A 1 96 ? 9.993 5.526 -13.788 1.00 89.25 96 ALA A N 1
ATOM 781 C CA . ALA A 1 96 ? 11.047 6.463 -14.164 1.00 89.25 96 ALA A CA 1
ATOM 782 C C . ALA A 1 96 ? 12.358 6.193 -13.401 1.00 89.25 96 ALA A C 1
ATOM 784 O O . ALA A 1 96 ? 13.440 6.169 -13.999 1.00 89.25 96 ALA A O 1
ATOM 785 N N . LEU A 1 97 ? 12.273 5.929 -12.093 1.00 89.69 97 LEU A N 1
ATOM 786 C CA . LEU A 1 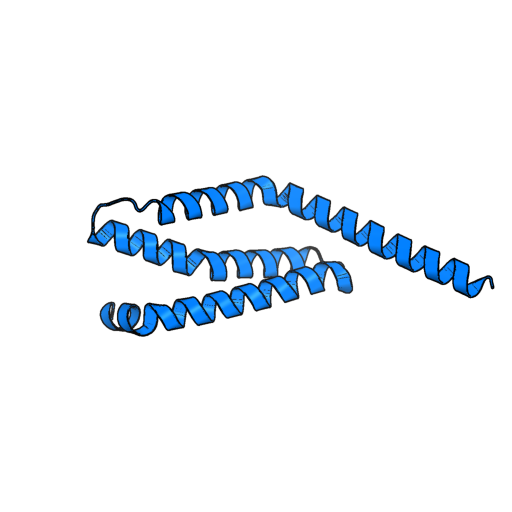97 ? 13.426 5.590 -11.256 1.00 89.69 97 LEU A CA 1
ATOM 787 C C . LEU A 1 97 ? 14.098 4.288 -11.701 1.00 89.69 97 LEU A C 1
ATOM 789 O O . LEU A 1 97 ? 15.323 4.242 -11.844 1.00 89.69 97 LEU A O 1
ATOM 793 N N . VAL A 1 98 ? 13.315 3.241 -11.969 1.00 89.12 98 VAL A N 1
ATOM 794 C CA . VAL A 1 98 ? 13.8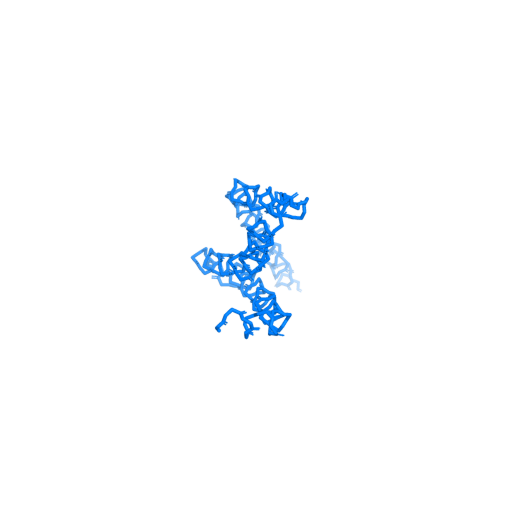34 1.943 -12.425 1.00 89.12 98 VAL A CA 1
ATOM 795 C C . VAL A 1 98 ? 14.534 2.074 -13.777 1.00 89.12 98 VAL A C 1
ATOM 797 O O . VAL A 1 98 ? 15.648 1.568 -13.943 1.00 89.12 98 VAL A O 1
ATOM 800 N N . ASN A 1 99 ? 13.954 2.823 -14.716 1.00 87.69 99 ASN A N 1
ATOM 801 C CA . ASN A 1 99 ? 14.578 3.089 -16.012 1.00 87.69 99 ASN A CA 1
ATOM 802 C C . ASN A 1 99 ? 15.890 3.877 -15.869 1.00 87.69 99 ASN A C 1
ATOM 804 O O . ASN A 1 99 ? 16.901 3.519 -16.482 1.00 87.69 99 ASN A O 1
ATOM 808 N N . LYS A 1 100 ? 15.927 4.893 -14.996 1.00 89.25 100 LYS A N 1
ATOM 809 C CA . LYS A 1 100 ? 17.147 5.662 -14.700 1.00 89.25 100 LYS A CA 1
ATOM 810 C C . LYS A 1 100 ? 18.250 4.784 -14.099 1.00 89.25 100 LYS A C 1
ATOM 812 O O . LYS A 1 100 ? 19.405 4.884 -14.519 1.00 89.25 100 LYS A O 1
ATOM 817 N N . MET A 1 101 ? 17.912 3.899 -13.157 1.00 86.44 101 MET A N 1
ATOM 818 C CA . MET A 1 101 ? 18.862 2.946 -12.566 1.00 86.44 101 MET A CA 1
ATOM 819 C C . MET A 1 101 ? 19.435 1.990 -13.614 1.00 86.44 101 MET A C 1
ATOM 821 O O . MET A 1 101 ? 20.645 1.752 -13.643 1.00 86.44 101 MET A O 1
ATOM 825 N N . HIS A 1 102 ? 18.586 1.475 -14.503 1.00 83.94 102 HIS A N 1
ATOM 826 C CA . HIS A 1 102 ? 19.006 0.549 -15.547 1.00 83.94 102 HIS A CA 1
ATOM 827 C C . HIS A 1 102 ? 19.947 1.211 -16.562 1.00 83.94 102 HIS A C 1
ATOM 829 O O . HIS A 1 102 ? 21.023 0.681 -16.841 1.00 83.94 102 HIS A O 1
ATOM 835 N N . ASN A 1 103 ? 19.608 2.414 -17.032 1.00 84.88 103 ASN A N 1
ATOM 836 C CA . ASN A 1 103 ? 20.455 3.180 -17.949 1.00 84.88 103 ASN A CA 1
ATOM 837 C C . ASN A 1 103 ? 21.804 3.545 -17.319 1.00 84.88 103 ASN A C 1
ATOM 839 O O . ASN A 1 103 ? 22.843 3.425 -17.968 1.00 84.88 103 ASN A O 1
ATOM 843 N N . LYS A 1 104 ? 21.827 3.918 -16.032 1.00 85.19 104 LYS A N 1
ATOM 844 C CA . LYS A 1 104 ? 23.081 4.175 -15.306 1.00 85.19 104 LYS A CA 1
ATOM 845 C C . LYS A 1 104 ? 23.955 2.916 -15.221 1.00 85.19 104 LYS A C 1
ATOM 847 O O . LYS A 1 104 ? 25.168 3.007 -15.410 1.00 85.19 104 LYS A O 1
ATOM 852 N N . LYS A 1 105 ? 23.349 1.746 -14.982 1.00 81.19 105 LYS A N 1
ATOM 853 C CA . LYS A 1 105 ? 24.047 0.449 -14.934 1.00 81.19 105 LYS A CA 1
ATOM 854 C C . LYS A 1 105 ? 24.624 0.061 -16.302 1.00 81.19 105 LYS A C 1
ATOM 856 O O . LYS A 1 105 ? 25.791 -0.315 -16.375 1.00 81.19 105 LYS A O 1
ATOM 861 N N . LEU A 1 106 ? 23.853 0.229 -17.379 1.00 78.38 106 LEU A N 1
ATOM 862 C CA . LEU A 1 106 ? 24.312 0.015 -18.758 1.00 78.38 106 LEU A CA 1
ATOM 863 C C . LEU A 1 106 ? 25.483 0.933 -19.120 1.00 78.38 106 LEU A C 1
ATOM 865 O O . LEU A 1 106 ? 26.510 0.458 -19.601 1.00 78.38 106 LEU A O 1
ATOM 869 N N . LYS A 1 107 ? 25.368 2.233 -18.824 1.00 76.88 107 LYS A N 1
ATOM 870 C CA . LYS A 1 107 ? 26.425 3.211 -19.109 1.00 76.88 107 LYS A CA 1
ATOM 871 C C . LYS A 1 107 ? 27.723 2.864 -18.373 1.00 76.88 107 LYS A C 1
ATOM 873 O O . LYS A 1 107 ? 28.791 2.895 -18.975 1.00 76.88 107 LYS A O 1
ATOM 878 N N . LYS A 1 108 ? 27.636 2.463 -17.096 1.00 80.56 108 LYS A N 1
ATOM 879 C CA . LYS A 1 108 ? 28.793 2.010 -16.300 1.00 80.56 108 LYS A CA 1
ATOM 880 C C . LYS A 1 108 ? 29.482 0.793 -16.929 1.00 80.56 108 LYS A C 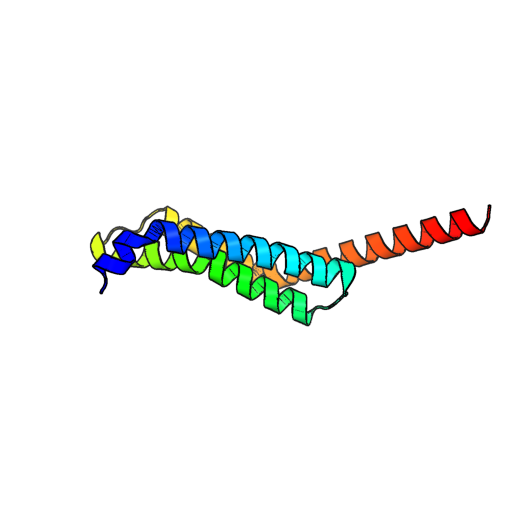1
ATOM 882 O O . LYS A 1 108 ? 30.701 0.801 -17.062 1.00 80.56 108 LYS A O 1
ATOM 887 N N . ASN A 1 109 ? 28.716 -0.214 -17.351 1.00 75.69 109 ASN A N 1
ATOM 888 C CA . ASN A 1 109 ? 29.270 -1.398 -18.014 1.00 75.69 109 ASN A CA 1
ATOM 889 C C . ASN A 1 109 ? 29.946 -1.053 -19.348 1.00 75.69 109 ASN A C 1
ATOM 891 O O . ASN A 1 109 ? 30.979 -1.627 -19.674 1.00 75.69 109 ASN A O 1
ATOM 895 N N . PHE A 1 110 ? 29.402 -0.090 -20.096 1.00 76.06 110 PHE A N 1
ATOM 896 C CA . PHE A 1 110 ? 29.998 0.365 -21.351 1.00 76.06 110 PHE A CA 1
ATOM 897 C C . PHE A 1 110 ? 31.362 1.039 -21.137 1.00 76.06 110 PHE A C 1
ATOM 899 O O . PHE A 1 110 ? 32.304 0.743 -21.863 1.00 76.06 110 PHE A O 1
ATOM 906 N N . TYR A 1 111 ? 31.499 1.893 -20.115 1.00 71.94 111 TYR A N 1
ATOM 907 C CA . TYR A 1 111 ? 32.790 2.507 -19.773 1.00 71.94 111 TYR A CA 1
ATOM 908 C C . TYR A 1 111 ? 33.825 1.490 -19.283 1.00 71.94 111 TYR A C 1
ATOM 910 O O . TYR A 1 111 ? 34.997 1.625 -19.614 1.00 71.94 111 TYR A O 1
ATOM 918 N N . LEU A 1 112 ? 33.404 0.469 -18.531 1.00 72.00 112 LEU A N 1
ATOM 919 C CA . LEU A 1 112 ? 34.297 -0.595 -18.058 1.00 72.00 112 LEU A CA 1
ATOM 920 C C . LEU A 1 112 ? 34.784 -1.514 -19.185 1.00 72.00 112 LEU A C 1
ATOM 922 O O . LEU A 1 112 ? 35.874 -2.049 -19.079 1.00 72.00 112 LEU A O 1
ATOM 926 N N . LYS A 1 113 ? 34.002 -1.690 -20.257 1.00 65.75 113 LYS A N 1
ATOM 927 C CA . LYS A 1 113 ? 34.379 -2.515 -21.419 1.00 65.75 113 LYS A CA 1
ATOM 928 C C . LYS A 1 113 ? 35.289 -1.782 -22.418 1.00 65.75 113 LYS A C 1
ATOM 930 O O . LYS A 1 113 ? 35.859 -2.413 -23.298 1.00 65.75 113 LYS A O 1
ATOM 935 N N . LYS A 1 114 ? 35.370 -0.450 -22.328 1.00 63.72 114 LYS A N 1
ATOM 936 C CA . LYS A 1 114 ? 36.176 0.414 -23.212 1.00 63.72 114 LYS A CA 1
ATOM 937 C C . LYS A 1 114 ? 37.581 0.705 -22.665 1.00 63.72 114 LYS A C 1
ATOM 939 O O . LYS A 1 114 ? 38.320 1.440 -23.313 1.00 63.72 114 LYS A O 1
ATOM 944 N N . LYS A 1 115 ? 37.888 0.207 -21.470 1.00 54.84 115 LYS A N 1
ATOM 945 C CA . LYS A 1 115 ? 39.145 0.384 -20.745 1.00 54.84 115 LYS A CA 1
ATOM 946 C C . LYS A 1 115 ? 39.866 -0.954 -20.692 1.00 54.84 115 LYS A C 1
ATOM 948 O O . LYS A 1 115 ? 41.109 -0.921 -20.734 1.00 54.84 115 LYS A O 1
#

Organism: Priestia megaterium (NCBI:txid1404)

Radius of gyration: 19.77 Å; chains: 1; bounding box: 59×27×45 Å

pLDDT: mean 84.62, std 8.18, range [54.38, 94.56]